Protein AF-A0A957NYQ5-F1 (afdb_monomer_lite)

Sequence (63 aa):
GQLQHAQVQSHLGGLCRIRSRAPITVQLNGMAVELGRPETDVVEFATTAGDTYVVTAGKSANV

Structure (mmCIF, N/CA/C/O backbone):
data_AF-A0A957NYQ5-F1
#
_entry.id   AF-A0A957NYQ5-F1
#
loop_
_atom_site.group_PDB
_atom_site.id
_atom_site.type_symbol
_atom_site.label_atom_id
_atom_site.label_alt_id
_atom_site.label_comp_id
_atom_site.label_asym_id
_atom_site.label_entity_id
_atom_site.label_seq_id
_atom_site.pdbx_PDB_ins_code
_atom_site.Cartn_x
_atom_site.Cartn_y
_atom_site.Cartn_z
_atom_site.occupancy
_atom_site.B_iso_or_equiv
_atom_site.auth_seq_id
_atom_site.auth_comp_id
_atom_site.auth_asym_id
_atom_site.auth_atom_id
_atom_site.pdbx_P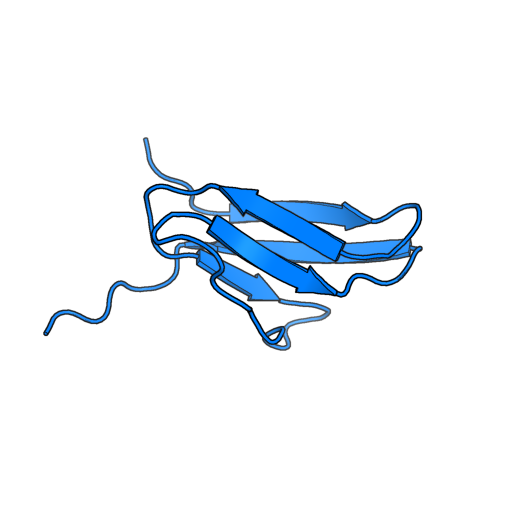DB_model_num
ATOM 1 N N . GLY A 1 1 ? -1.830 7.494 20.782 1.00 70.56 1 GLY A N 1
ATOM 2 C CA . GLY A 1 1 ? -0.854 7.283 19.698 1.00 70.56 1 GLY A CA 1
ATOM 3 C C . GLY A 1 1 ? -1.604 7.006 18.416 1.00 70.56 1 GLY A C 1
ATOM 4 O O . GLY A 1 1 ? -2.587 6.278 18.468 1.00 70.56 1 GLY A O 1
ATOM 5 N N . GLN A 1 2 ? -1.196 7.618 17.310 1.00 80.50 2 GLN A N 1
ATOM 6 C CA . GLN A 1 2 ? -1.772 7.401 15.980 1.00 80.50 2 GLN A CA 1
ATOM 7 C C . GLN A 1 2 ? -0.637 7.124 14.994 1.00 80.50 2 GLN A C 1
ATOM 9 O O . GLN A 1 2 ? 0.495 7.552 15.231 1.00 80.50 2 GLN A O 1
ATOM 14 N N . LEU A 1 3 ? -0.938 6.386 13.923 1.00 86.12 3 LEU A N 1
ATOM 15 C CA . LEU A 1 3 ? 0.010 6.155 12.838 1.00 86.12 3 LEU A CA 1
ATOM 16 C C . LEU A 1 3 ? 0.440 7.507 12.259 1.00 86.12 3 LEU A C 1
ATOM 18 O O . LEU A 1 3 ? -0.408 8.349 11.995 1.00 86.12 3 LEU A O 1
ATOM 22 N N . GLN A 1 4 ? 1.742 7.703 12.069 1.00 89.62 4 GLN A N 1
ATOM 23 C CA . GLN A 1 4 ? 2.283 8.867 11.358 1.00 89.62 4 GLN A CA 1
ATOM 24 C C . GLN A 1 4 ? 2.918 8.416 10.047 1.00 89.62 4 GLN A C 1
ATOM 26 O O . GLN A 1 4 ? 2.591 8.918 8.974 1.00 89.62 4 GLN A O 1
ATOM 31 N N . HIS A 1 5 ? 3.784 7.409 10.145 1.00 92.81 5 HIS A N 1
ATOM 32 C CA . HIS A 1 5 ? 4.528 6.854 9.030 1.00 92.81 5 HIS A CA 1
ATOM 33 C C . HIS A 1 5 ? 4.848 5.378 9.299 1.00 92.81 5 HIS A C 1
ATOM 35 O O . HIS A 1 5 ? 5.209 5.019 10.421 1.00 92.81 5 HIS A O 1
ATOM 41 N N . ALA A 1 6 ? 4.735 4.538 8.276 1.00 95.56 6 ALA A N 1
ATOM 42 C CA . ALA A 1 6 ? 5.173 3.147 8.266 1.00 95.56 6 ALA A CA 1
ATOM 43 C C . ALA A 1 6 ? 5.628 2.744 6.857 1.00 95.56 6 ALA A C 1
ATOM 45 O O . ALA A 1 6 ? 5.327 3.424 5.876 1.00 95.56 6 ALA A O 1
ATOM 46 N N . GLN A 1 7 ? 6.353 1.633 6.760 1.00 96.88 7 GLN A N 1
ATOM 47 C CA . GLN A 1 7 ? 6.773 1.051 5.489 1.00 96.88 7 GLN A CA 1
ATOM 48 C C . GLN A 1 7 ? 6.372 -0.418 5.425 1.00 96.88 7 GLN A C 1
ATOM 50 O O . GLN A 1 7 ? 6.491 -1.145 6.411 1.00 96.88 7 GLN A O 1
ATOM 55 N N . VAL A 1 8 ? 5.904 -0.841 4.255 1.00 97.06 8 VAL A N 1
ATOM 56 C CA . VAL A 1 8 ? 5.577 -2.233 3.949 1.00 97.06 8 VAL A CA 1
ATOM 57 C C . VAL A 1 8 ? 6.455 -2.672 2.790 1.00 97.06 8 VAL A C 1
ATOM 59 O O . VAL A 1 8 ? 6.309 -2.163 1.684 1.00 97.06 8 VAL A O 1
ATOM 62 N N . GLN A 1 9 ? 7.359 -3.617 3.038 1.00 97.94 9 GLN A N 1
ATOM 63 C CA . GLN A 1 9 ? 8.144 -4.259 1.988 1.00 97.94 9 GLN A CA 1
ATOM 64 C C . GLN A 1 9 ? 7.456 -5.558 1.569 1.00 97.94 9 GLN A C 1
ATOM 66 O O . GLN A 1 9 ? 7.296 -6.475 2.381 1.00 97.94 9 GLN A O 1
ATOM 71 N N . SER A 1 10 ? 7.050 -5.646 0.303 1.00 97.25 10 SER A N 1
ATOM 72 C CA . SER A 1 10 ? 6.460 -6.869 -0.238 1.00 97.25 10 SER A CA 1
ATOM 73 C C . SER A 1 10 ? 7.555 -7.752 -0.818 1.00 97.25 10 SER A C 1
ATOM 75 O O . SER A 1 10 ? 8.187 -7.401 -1.804 1.00 97.25 10 SER A O 1
ATOM 77 N N . HIS A 1 11 ? 7.791 -8.919 -0.224 1.00 97.38 11 HIS A N 1
ATOM 78 C CA . HIS A 1 11 ? 8.808 -9.853 -0.721 1.00 97.38 11 HIS A CA 1
ATOM 79 C C . HIS A 1 11 ? 8.284 -10.774 -1.830 1.00 97.38 11 HIS A C 1
ATOM 81 O O . HIS A 1 11 ? 9.071 -11.294 -2.612 1.00 97.38 11 HIS A O 1
ATOM 87 N N . LEU A 1 12 ? 6.965 -10.980 -1.897 1.00 97.12 12 LEU A N 1
ATOM 88 C CA . LEU A 1 12 ? 6.327 -11.945 -2.802 1.00 97.12 12 LEU A CA 1
ATOM 89 C C . LEU A 1 12 ? 5.335 -11.300 -3.781 1.00 97.12 12 LEU A C 1
ATOM 91 O O . LEU A 1 12 ? 4.915 -11.952 -4.732 1.00 97.12 12 LEU A O 1
AT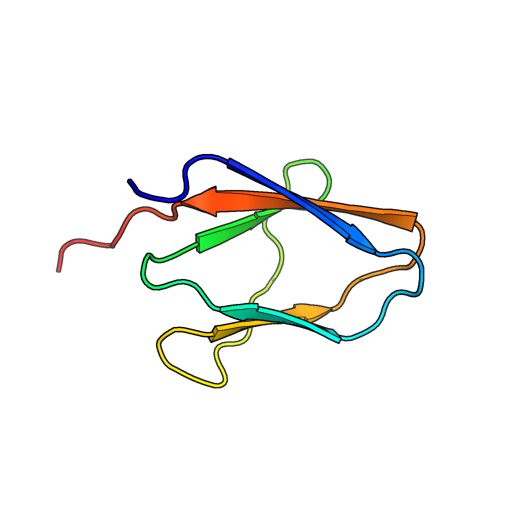OM 95 N N . GLY A 1 13 ? 4.969 -10.032 -3.578 1.00 96.81 13 GLY A N 1
ATOM 96 C CA . GLY A 1 13 ? 3.871 -9.399 -4.303 1.00 96.81 13 GLY A CA 1
ATOM 97 C C . GLY A 1 13 ? 2.497 -9.905 -3.850 1.00 96.81 13 GLY A C 1
ATOM 98 O O . GLY A 1 13 ? 2.355 -10.550 -2.810 1.00 96.81 13 GLY A O 1
ATOM 99 N N . GLY A 1 14 ? 1.469 -9.599 -4.640 1.00 97.50 14 GLY A N 1
ATOM 100 C CA . GLY A 1 14 ? 0.087 -10.002 -4.379 1.00 97.50 14 GLY A CA 1
ATOM 101 C C . GLY A 1 14 ? -0.711 -8.951 -3.611 1.00 97.50 14 GLY A C 1
ATOM 102 O O . GLY A 1 14 ? -0.342 -7.778 -3.565 1.00 97.50 14 GLY A O 1
ATOM 103 N N . LEU A 1 15 ? -1.843 -9.353 -3.035 1.00 97.81 15 LEU A N 1
ATOM 104 C CA . LEU A 1 15 ? -2.763 -8.430 -2.373 1.00 97.81 15 LEU A CA 1
ATOM 105 C C . LEU A 1 15 ? -2.314 -8.140 -0.934 1.00 97.81 15 LEU A C 1
ATOM 107 O O . LEU A 1 15 ? -2.264 -9.044 -0.099 1.00 97.81 15 LEU A O 1
ATOM 111 N N . CYS A 1 16 ? -2.029 -6.876 -0.626 1.00 97.94 16 CYS A N 1
ATOM 112 C CA . CYS A 1 16 ? -1.758 -6.421 0.733 1.00 97.94 16 CYS A CA 1
ATOM 113 C C . CYS A 1 16 ? -3.030 -5.839 1.353 1.00 97.94 16 CYS A C 1
ATOM 115 O O . CYS A 1 16 ? -3.733 -5.066 0.706 1.00 97.94 16 CYS A O 1
ATOM 117 N N . ARG A 1 17 ? -3.309 -6.188 2.614 1.00 97.75 17 ARG A N 1
ATOM 118 C CA . ARG A 1 17 ? -4.406 -5.623 3.407 1.00 97.75 17 ARG A CA 1
ATOM 119 C C . ARG A 1 17 ? -3.854 -4.981 4.664 1.00 97.75 17 ARG A C 1
ATOM 121 O O . ARG A 1 17 ? -3.148 -5.632 5.432 1.00 97.75 17 ARG A O 1
ATOM 128 N N . ILE A 1 18 ? -4.211 -3.724 4.895 1.00 95.94 18 ILE A N 1
ATOM 129 C CA . ILE A 1 18 ? -3.810 -2.979 6.086 1.00 95.94 18 ILE A CA 1
ATOM 130 C C . ILE A 1 18 ? -5.068 -2.567 6.835 1.00 95.94 18 ILE A C 1
ATOM 132 O O . ILE A 1 18 ? -5.930 -1.888 6.281 1.00 95.94 18 ILE A O 1
ATOM 136 N N . ARG A 1 19 ? -5.152 -2.955 8.111 1.00 95.50 19 ARG A N 1
ATOM 137 C CA . ARG A 1 19 ? -6.198 -2.487 9.021 1.00 95.50 19 ARG A CA 1
ATOM 138 C C . ARG A 1 19 ? -5.703 -1.275 9.808 1.00 95.50 19 ARG A C 1
ATOM 140 O O . ARG A 1 19 ? -4.678 -1.359 10.481 1.00 95.50 19 ARG A O 1
ATOM 147 N N . SER A 1 20 ? -6.440 -0.171 9.761 1.00 92.06 20 SER A N 1
ATOM 148 C CA . SER A 1 20 ? -6.138 1.058 10.495 1.00 92.06 20 SER A CA 1
ATOM 149 C C . SER A 1 20 ? -7.422 1.768 10.916 1.00 92.06 20 SER A C 1
ATOM 151 O O . SER A 1 20 ? -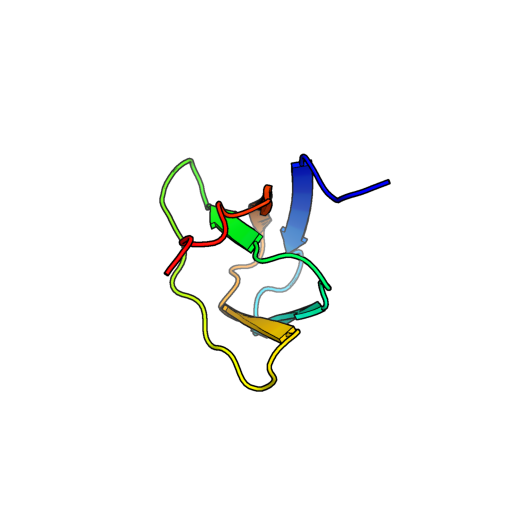8.328 1.945 10.113 1.00 92.06 20 SER A O 1
ATOM 153 N N . ARG A 1 21 ? -7.461 2.235 12.171 1.00 89.75 21 ARG A N 1
ATOM 154 C CA . ARG A 1 21 ? -8.567 3.056 12.705 1.00 89.75 21 ARG A CA 1
ATOM 155 C C . ARG A 1 21 ? -8.565 4.493 12.178 1.00 89.75 21 ARG A C 1
ATOM 157 O O . ARG A 1 21 ? -9.558 5.197 12.306 1.00 89.75 21 ARG A O 1
ATOM 164 N N . ALA A 1 22 ? -7.425 4.958 11.674 1.00 88.38 22 ALA A N 1
ATOM 165 C CA . ALA A 1 22 ? -7.308 6.254 11.019 1.00 88.38 22 ALA A CA 1
ATOM 166 C C . ALA A 1 22 ? -7.259 6.044 9.501 1.00 88.38 22 ALA A C 1
ATOM 168 O O . ALA A 1 22 ? -6.672 5.046 9.064 1.00 88.38 22 ALA A O 1
ATOM 169 N N . PRO A 1 23 ? -7.800 6.973 8.692 1.00 90.31 23 PRO A N 1
ATOM 170 C CA . PRO A 1 23 ? -7.572 6.970 7.255 1.00 90.31 23 PRO A CA 1
ATOM 171 C C . PRO A 1 23 ? -6.074 6.923 6.954 1.00 90.31 23 PRO A C 1
ATOM 173 O O . PRO A 1 23 ? -5.284 7.592 7.620 1.00 90.31 23 PRO A O 1
ATOM 176 N N . ILE A 1 24 ? -5.681 6.137 5.955 1.00 93.94 24 ILE A N 1
ATOM 177 C CA . ILE A 1 24 ? -4.289 6.038 5.511 1.00 93.94 24 ILE A CA 1
ATOM 178 C C . ILE A 1 24 ? -4.188 6.246 4.007 1.00 93.94 24 ILE A C 1
ATOM 180 O O . ILE A 1 24 ? -5.130 5.949 3.268 1.00 93.94 24 ILE A O 1
ATOM 184 N N . THR A 1 25 ? -3.025 6.722 3.586 1.00 95.25 25 THR A N 1
ATOM 185 C CA . THR A 1 25 ? -2.595 6.784 2.191 1.00 95.25 25 THR A CA 1
ATOM 186 C C . THR A 1 25 ? -1.422 5.830 2.015 1.00 95.25 25 THR A C 1
ATOM 188 O O . THR A 1 25 ? -0.586 5.703 2.912 1.00 95.25 25 THR A O 1
ATOM 191 N N . VAL A 1 26 ? -1.352 5.166 0.862 1.00 96.56 26 VAL A N 1
ATOM 192 C CA . VAL A 1 26 ? -0.220 4.314 0.492 1.00 96.56 26 VAL A CA 1
ATOM 193 C C . VAL A 1 26 ? 0.444 4.891 -0.749 1.00 96.56 26 VAL A C 1
ATOM 195 O O . VAL A 1 26 ? -0.240 5.300 -1.687 1.00 96.56 26 VAL A O 1
ATOM 198 N N . GLN A 1 27 ? 1.772 4.944 -0.748 1.00 97.75 27 GLN A N 1
ATOM 199 C CA . GLN A 1 27 ? 2.568 5.448 -1.859 1.00 97.75 27 GLN A CA 1
ATOM 200 C C . GLN A 1 27 ? 3.658 4.454 -2.255 1.00 97.75 27 GLN A C 1
ATOM 202 O O . GLN A 1 27 ? 4.271 3.827 -1.393 1.00 97.75 27 GLN A O 1
ATOM 207 N N . LEU A 1 28 ? 3.946 4.372 -3.550 1.00 97.44 28 LEU A N 1
ATOM 208 C CA . LEU A 1 28 ? 5.108 3.690 -4.112 1.00 97.44 28 LEU A CA 1
ATOM 209 C C . LEU A 1 28 ? 5.934 4.727 -4.870 1.00 97.44 28 LEU A C 1
ATOM 211 O O . LEU A 1 28 ? 5.408 5.411 -5.745 1.00 97.44 28 LEU A O 1
ATOM 215 N N . ASN A 1 29 ? 7.212 4.884 -4.517 1.00 94.38 29 ASN A N 1
ATOM 216 C CA . ASN A 1 29 ? 8.104 5.871 -5.145 1.00 94.38 29 ASN A CA 1
ATOM 217 C C . ASN A 1 29 ? 7.511 7.298 -5.178 1.00 94.38 29 ASN A C 1
ATOM 219 O O . ASN A 1 29 ? 7.645 8.028 -6.156 1.00 94.38 29 ASN A O 1
ATOM 223 N N . GLY A 1 30 ? 6.803 7.682 -4.108 1.00 93.94 30 GLY A N 1
ATOM 224 C CA . GLY A 1 30 ? 6.135 8.984 -3.975 1.00 93.94 30 GLY A CA 1
ATOM 225 C C . GLY A 1 30 ? 4.787 9.112 -4.698 1.00 93.94 30 GLY A C 1
ATOM 226 O O . GLY A 1 30 ? 4.081 10.096 -4.480 1.00 93.94 30 GLY A O 1
ATOM 227 N N . MET A 1 31 ? 4.381 8.128 -5.503 1.00 95.50 31 MET A N 1
ATOM 228 C CA . MET A 1 31 ? 3.095 8.126 -6.207 1.00 95.50 31 MET A CA 1
ATOM 229 C C . MET A 1 31 ? 2.029 7.409 -5.385 1.00 95.50 31 MET A C 1
ATOM 231 O O . MET A 1 31 ? 2.291 6.344 -4.830 1.00 95.50 31 MET A O 1
ATOM 235 N N . ALA A 1 32 ? 0.828 7.983 -5.302 1.00 95.75 32 ALA A N 1
ATOM 236 C CA . ALA A 1 32 ? -0.293 7.350 -4.614 1.00 95.75 32 ALA A CA 1
ATOM 237 C C . ALA A 1 32 ? -0.687 6.036 -5.305 1.00 95.75 32 ALA A C 1
ATOM 239 O O . ALA A 1 32 ? -0.852 5.993 -6.523 1.00 95.75 32 ALA A O 1
ATOM 240 N N . VAL A 1 33 ? -0.840 4.982 -4.508 1.00 96.12 33 VAL A N 1
ATOM 241 C CA . VAL A 1 33 ? -1.333 3.678 -4.956 1.00 96.12 33 VAL A CA 1
ATOM 242 C C . VAL A 1 33 ? -2.855 3.669 -4.863 1.00 96.12 33 VAL A C 1
ATOM 244 O O . VAL A 1 33 ? -3.428 4.210 -3.915 1.00 96.12 33 VAL A O 1
ATOM 247 N N . GLU A 1 34 ? -3.514 3.053 -5.841 1.00 96.31 34 GLU A N 1
ATOM 248 C CA . GLU A 1 34 ? -4.960 2.847 -5.806 1.00 96.31 34 GLU A CA 1
ATOM 249 C C . GLU A 1 34 ? -5.339 1.887 -4.670 1.00 96.31 34 GLU A C 1
ATOM 251 O O . GLU A 1 34 ? -4.756 0.812 -4.523 1.00 96.31 34 GLU A O 1
ATOM 256 N N . LEU A 1 35 ? -6.314 2.295 -3.855 1.00 96.38 35 LEU A N 1
ATOM 257 C CA . LEU A 1 35 ? -6.756 1.545 -2.684 1.00 96.38 35 LEU A CA 1
ATOM 258 C C . LEU A 1 35 ? -8.192 1.055 -2.866 1.00 96.38 35 LEU A C 1
ATOM 260 O O . LEU A 1 35 ? -9.106 1.855 -3.064 1.00 96.38 35 LEU A O 1
ATOM 264 N N . GLY A 1 36 ? -8.399 -0.245 -2.679 1.00 96.38 36 GLY A N 1
ATOM 265 C CA . GLY A 1 36 ? -9.702 -0.823 -2.375 1.00 96.38 36 GLY A CA 1
ATOM 266 C C . GLY A 1 36 ? -10.031 -0.691 -0.885 1.00 96.38 36 GLY A C 1
ATOM 267 O O . GLY A 1 36 ? -9.137 -0.620 -0.038 1.00 96.38 36 GLY A O 1
ATOM 268 N N . ARG A 1 37 ? -11.324 -0.665 -0.546 1.00 95.19 37 ARG A N 1
ATOM 269 C CA . ARG A 1 37 ? -11.818 -0.665 0.844 1.00 95.19 37 ARG A CA 1
ATOM 270 C C . ARG A 1 37 ? -12.871 -1.758 1.033 1.00 95.19 37 ARG A C 1
ATOM 272 O O . ARG A 1 37 ? -14.059 -1.472 0.892 1.00 95.19 37 ARG A O 1
ATOM 279 N N . PRO A 1 38 ? -12.456 -3.005 1.324 1.00 94.44 38 PRO A N 1
ATOM 280 C CA . PRO A 1 38 ? -13.395 -4.100 1.566 1.00 94.44 38 PRO A CA 1
ATOM 281 C C . PRO A 1 38 ? -14.168 -3.935 2.886 1.00 94.44 38 PRO A C 1
ATOM 283 O O . PRO A 1 38 ? -15.270 -4.457 3.019 1.00 94.44 38 PRO A O 1
ATOM 286 N N . GLU A 1 39 ? -13.609 -3.201 3.854 1.00 93.62 39 GLU A N 1
ATOM 287 C CA . GLU A 1 39 ? -14.229 -2.858 5.141 1.00 93.62 39 GLU A CA 1
ATOM 288 C C . GLU A 1 39 ? -13.882 -1.401 5.503 1.00 93.62 39 GLU A C 1
ATOM 290 O O . GLU A 1 39 ? -12.918 -0.842 4.978 1.00 93.62 39 GLU A O 1
ATOM 295 N N . THR A 1 40 ? -14.613 -0.787 6.440 1.00 90.06 40 THR A N 1
ATOM 296 C CA . THR A 1 40 ? -14.396 0.615 6.864 1.00 90.06 40 THR A CA 1
ATOM 297 C C . THR A 1 40 ? -12.949 0.900 7.283 1.00 90.06 40 THR A C 1
ATOM 299 O O . THR A 1 40 ? -12.350 1.882 6.839 1.00 90.06 40 THR A O 1
ATOM 302 N N . ASP A 1 41 ? -12.377 0.001 8.087 1.00 93.38 41 ASP A N 1
ATOM 303 C CA . ASP A 1 41 ? -11.050 0.159 8.690 1.00 93.38 41 ASP A CA 1
ATOM 304 C C . ASP A 1 41 ? -9.970 -0.648 7.956 1.00 93.38 41 ASP A C 1
ATOM 306 O O . ASP A 1 41 ? -8.864 -0.800 8.471 1.00 93.38 41 ASP A O 1
ATOM 310 N N . VAL A 1 42 ? -10.271 -1.210 6.779 1.00 95.81 42 VAL A N 1
ATOM 311 C CA . VAL A 1 42 ? -9.327 -2.022 5.999 1.00 95.81 42 VAL A CA 1
ATOM 312 C C . VAL A 1 42 ? -9.157 -1.416 4.616 1.00 95.81 42 VAL A C 1
ATOM 314 O O . VAL A 1 42 ? -10.125 -1.231 3.884 1.00 95.81 42 VAL A O 1
ATOM 317 N N . VAL A 1 43 ? -7.910 -1.150 4.242 1.00 96.12 43 VAL A N 1
ATOM 318 C CA . VAL A 1 43 ? -7.545 -0.857 2.854 1.00 96.12 43 VAL A CA 1
ATOM 319 C C . VAL A 1 43 ? -6.847 -2.062 2.247 1.00 96.12 43 VAL A C 1
ATOM 321 O O . VAL A 1 43 ? -6.143 -2.797 2.945 1.00 96.12 43 VAL A O 1
ATOM 324 N N . GLU A 1 44 ? -7.016 -2.248 0.947 1.00 97.69 44 GLU A N 1
ATOM 325 C CA . GLU A 1 44 ? -6.307 -3.265 0.186 1.00 97.69 44 GLU A CA 1
ATOM 326 C C . GLU A 1 44 ? -5.718 -2.695 -1.099 1.00 97.69 44 GLU A C 1
ATOM 328 O O . GLU A 1 44 ? -6.286 -1.786 -1.697 1.00 97.69 44 GLU A O 1
ATOM 333 N N . PHE A 1 45 ? -4.560 -3.203 -1.506 1.00 97.88 45 PHE A N 1
ATOM 334 C CA . PHE A 1 45 ? -3.889 -2.785 -2.734 1.00 97.88 45 PHE A CA 1
ATOM 335 C C . PHE A 1 45 ? -2.993 -3.898 -3.271 1.00 97.88 45 PHE A C 1
ATOM 337 O O . PHE A 1 45 ? -2.499 -4.747 -2.520 1.00 97.88 45 PHE A O 1
ATOM 344 N N . ALA A 1 46 ? -2.793 -3.902 -4.587 1.00 97.94 46 ALA A N 1
ATOM 345 C CA . ALA A 1 46 ? -1.865 -4.817 -5.229 1.00 97.94 46 ALA A CA 1
ATOM 346 C C . ALA A 1 46 ? -0.418 -4.400 -4.938 1.00 97.94 46 ALA A C 1
ATOM 348 O O . ALA A 1 46 ? -0.077 -3.217 -4.968 1.00 97.94 46 ALA A O 1
ATOM 349 N N . THR A 1 47 ? 0.434 -5.387 -4.679 1.00 98.31 47 THR A N 1
ATOM 350 C CA . THR A 1 47 ? 1.868 -5.207 -4.466 1.00 98.31 47 THR A 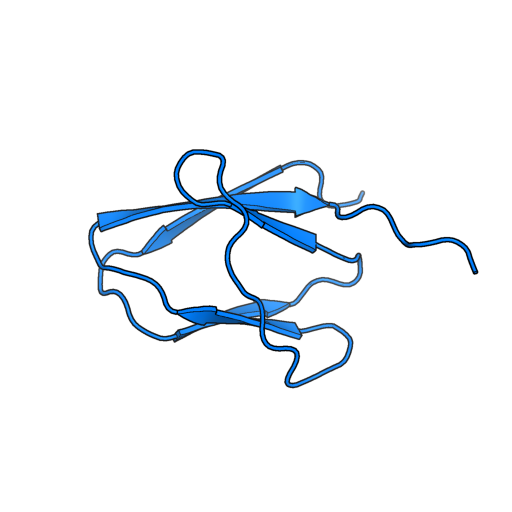CA 1
ATOM 351 C C . THR A 1 47 ? 2.685 -6.016 -5.457 1.00 98.31 47 THR A C 1
ATOM 353 O O . THR A 1 47 ? 2.281 -7.104 -5.877 1.00 98.31 47 THR A O 1
ATOM 356 N N . THR A 1 48 ? 3.870 -5.510 -5.775 1.00 97.81 48 THR A N 1
ATOM 357 C CA . THR A 1 48 ? 4.884 -6.206 -6.566 1.00 97.81 48 THR A CA 1
ATOM 358 C C . THR A 1 48 ? 5.984 -6.709 -5.638 1.00 97.81 48 THR A C 1
ATOM 360 O O . THR A 1 48 ? 6.327 -6.055 -4.653 1.00 97.81 48 THR A O 1
ATOM 363 N N . ALA A 1 49 ? 6.542 -7.883 -5.933 1.00 98.06 49 ALA A N 1
ATOM 364 C CA . ALA A 1 49 ? 7.681 -8.409 -5.190 1.00 98.06 49 ALA A CA 1
ATOM 365 C C . ALA A 1 49 ? 8.894 -7.468 -5.310 1.00 98.06 49 ALA A C 1
ATOM 367 O O . ALA A 1 49 ? 9.251 -7.046 -6.407 1.00 98.06 49 ALA A O 1
ATOM 368 N N . GLY A 1 50 ? 9.533 -7.169 -4.183 1.00 97.69 50 GLY A N 1
ATOM 369 C CA . GLY A 1 50 ? 10.677 -6.266 -4.066 1.00 97.69 50 GLY A CA 1
ATOM 370 C C . GLY A 1 50 ? 10.311 -4.813 -3.750 1.00 97.69 50 GLY A C 1
ATOM 371 O O . GLY A 1 50 ? 11.155 -4.089 -3.222 1.00 97.69 50 GLY A O 1
ATOM 372 N N . ASP A 1 51 ? 9.068 -4.393 -3.996 1.00 98.19 51 ASP A N 1
ATOM 373 C CA . ASP A 1 51 ? 8.657 -3.007 -3.785 1.00 98.19 51 ASP A CA 1
ATOM 374 C C . ASP A 1 51 ? 8.454 -2.677 -2.301 1.00 98.19 51 ASP A C 1
ATOM 376 O O . ASP A 1 51 ? 8.010 -3.497 -1.487 1.00 98.19 51 ASP A O 1
ATOM 380 N N . THR A 1 52 ? 8.763 -1.425 -1.954 1.00 98.25 52 THR A N 1
ATOM 381 C CA . THR A 1 52 ? 8.510 -0.855 -0.628 1.00 98.25 52 THR A CA 1
ATOM 382 C C . THR A 1 52 ? 7.494 0.269 -0.726 1.00 98.25 52 THR A C 1
ATOM 384 O O . THR A 1 52 ? 7.684 1.251 -1.441 1.00 98.25 52 THR A O 1
ATOM 387 N N . TYR A 1 53 ? 6.425 0.128 0.046 1.00 98.06 53 TYR A N 1
ATOM 388 C CA . TYR A 1 53 ? 5.298 1.041 0.084 1.00 98.06 53 TYR A CA 1
ATOM 389 C C . TYR A 1 53 ? 5.359 1.883 1.349 1.00 98.06 53 TYR A C 1
ATOM 391 O O . TYR A 1 53 ? 5.559 1.364 2.448 1.00 98.06 53 TYR A O 1
ATOM 399 N N . VAL A 1 54 ? 5.160 3.185 1.199 1.00 97.81 54 VAL A N 1
ATOM 400 C CA . VAL A 1 54 ? 5.078 4.131 2.307 1.00 97.81 54 VAL A CA 1
ATOM 401 C C . VAL A 1 54 ? 3.621 4.286 2.7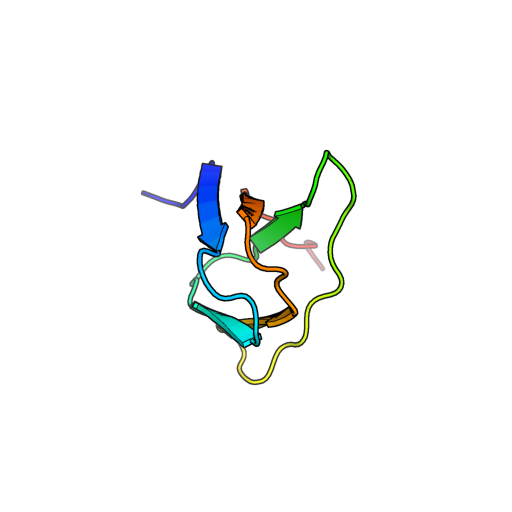05 1.00 97.81 54 VAL A C 1
ATOM 403 O O . VAL A 1 54 ? 2.775 4.596 1.872 1.00 97.81 54 VAL A O 1
ATOM 406 N N . VAL A 1 55 ? 3.337 4.081 3.985 1.00 96.62 55 VAL A N 1
ATOM 407 C CA . VAL A 1 55 ? 2.008 4.225 4.571 1.00 96.62 55 VAL A CA 1
ATOM 408 C C . VAL A 1 55 ? 2.025 5.432 5.494 1.00 96.62 55 VAL A C 1
ATOM 410 O O . VAL A 1 55 ? 2.787 5.477 6.460 1.00 96.62 55 VAL A O 1
ATOM 413 N N . THR A 1 56 ? 1.174 6.408 5.218 1.00 95.25 56 THR A N 1
ATOM 414 C CA . THR A 1 56 ? 1.033 7.618 6.033 1.00 95.25 56 THR A CA 1
ATOM 415 C C . THR A 1 56 ? -0.401 7.774 6.497 1.00 95.25 56 THR A C 1
ATOM 417 O O . THR A 1 56 ? -1.329 7.249 5.878 1.00 95.25 56 THR A O 1
ATOM 420 N N . ALA A 1 57 ? -0.604 8.492 7.602 1.00 91.06 57 ALA A N 1
ATOM 421 C CA . ALA A 1 57 ? -1.948 8.926 7.955 1.00 91.06 57 ALA A CA 1
ATOM 422 C C . ALA A 1 57 ? -2.500 9.822 6.839 1.00 91.06 57 ALA A C 1
ATOM 424 O O . ALA A 1 57 ? -1.908 10.840 6.478 1.00 91.06 57 ALA A O 1
ATOM 425 N N . GLY A 1 58 ? -3.644 9.430 6.292 1.00 77.69 58 GLY A N 1
ATOM 426 C CA . GLY A 1 58 ? -4.420 10.270 5.399 1.00 77.69 58 GLY A CA 1
ATOM 427 C C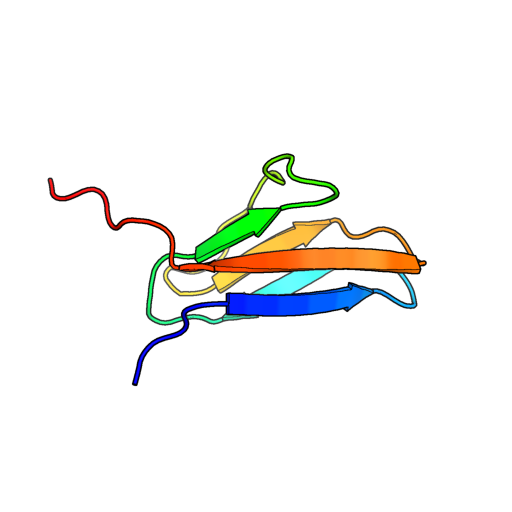 . GLY A 1 58 ? -5.088 11.374 6.210 1.00 77.69 58 GLY A C 1
ATOM 428 O O . GLY A 1 58 ? -5.517 11.157 7.345 1.00 77.69 58 GLY A O 1
ATOM 429 N N . LYS A 1 59 ? -5.214 12.570 5.630 1.00 60.78 59 LYS A N 1
ATOM 430 C CA . LYS A 1 59 ? -6.118 13.577 6.192 1.00 60.78 59 LYS A CA 1
ATOM 431 C C . LYS A 1 59 ? -7.538 13.019 6.127 1.00 60.78 59 LYS A C 1
ATOM 433 O O . LYS A 1 59 ? -8.026 12.727 5.037 1.00 60.78 59 LYS A O 1
ATOM 438 N N . SER A 1 60 ? -8.210 12.914 7.270 1.00 49.84 60 SER A N 1
ATOM 439 C CA . SER A 1 60 ? -9.668 12.828 7.283 1.00 49.84 60 SER A CA 1
ATOM 440 C C . SER A 1 60 ? -10.196 14.057 6.544 1.00 49.84 60 SER A C 1
ATOM 442 O O . SER A 1 60 ? -9.884 15.185 6.933 1.00 49.84 60 SER A O 1
ATOM 444 N N . ALA A 1 61 ? -10.941 13.860 5.457 1.00 43.22 61 ALA A N 1
ATOM 445 C CA . ALA A 1 61 ? -11.752 14.937 4.918 1.00 43.22 61 ALA A CA 1
ATOM 446 C C . ALA A 1 61 ? -12.775 15.286 6.008 1.00 43.22 61 ALA A C 1
ATOM 448 O O . ALA A 1 61 ? -13.635 14.468 6.327 1.00 43.22 61 ALA A O 1
ATOM 449 N N . ASN A 1 62 ? -12.611 16.445 6.647 1.00 33.44 62 ASN A N 1
ATOM 450 C CA . ASN A 1 62 ? -13.668 17.024 7.465 1.00 33.44 62 ASN A CA 1
ATOM 451 C C . ASN A 1 62 ? -14.795 17.380 6.493 1.00 33.44 62 ASN A C 1
ATOM 453 O O . ASN A 1 62 ? -14.604 18.247 5.638 1.00 33.44 62 ASN A O 1
ATOM 457 N N . VAL A 1 63 ? -15.901 16.649 6.591 1.00 37.16 63 VAL A N 1
ATOM 458 C CA . VAL A 1 63 ? -17.193 17.027 6.008 1.00 37.16 63 VAL A CA 1
ATOM 459 C C . VAL A 1 63 ? -17.878 18.006 6.946 1.00 37.16 63 VAL A C 1
ATOM 461 O O . VAL A 1 63 ? -17.783 17.781 8.174 1.00 37.16 63 VAL A O 1
#

Foldseek 3Di:
DAFAKDKDAAQAWAKDKDFHPAAKFKDWPNHTFDWDPPDPRMIMGTTDHGTMIMIGGDDDPDD

Secondary structure (DSSP, 8-state):
----EEEEE-SS-EEEEEE-SS-EEEEETTEEPP-EEEETTEEEEEE-TT-EEEEEEPPP---

Radius of gyration: 11.52 Å; chains: 1; bounding box: 28×29×26 Å

pLDDT: mean 90.57, std 14.56, range [33.44, 98.31]